Protein AF-H6S2X7-F1 (afdb_monomer_lite)

InterPro domains:
  IPR000941 Enolase [PTHR11902] (2-37)
  IPR020810 Enolase, C-terminal TIM barrel domain [P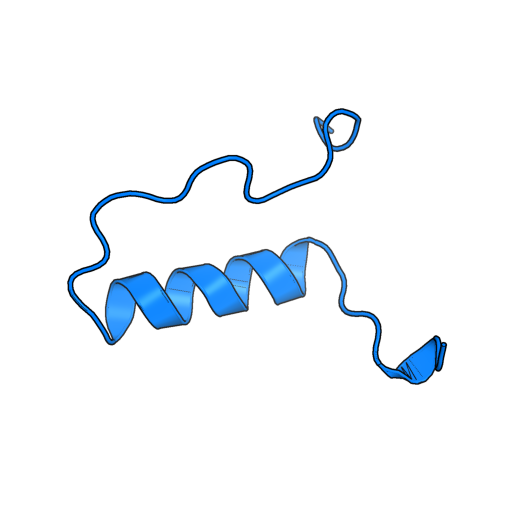F00113] (2-37)
  IPR036849 Enolase-like, C-terminal domain superfamily [G3DSA:3.20.20.120] (1-38)
  IPR036849 Enolase-like, C-terminal domain superfamily [SSF51604] (2-37)

Organism: NCBI:txid270508

Sequence (38 aa):
DDP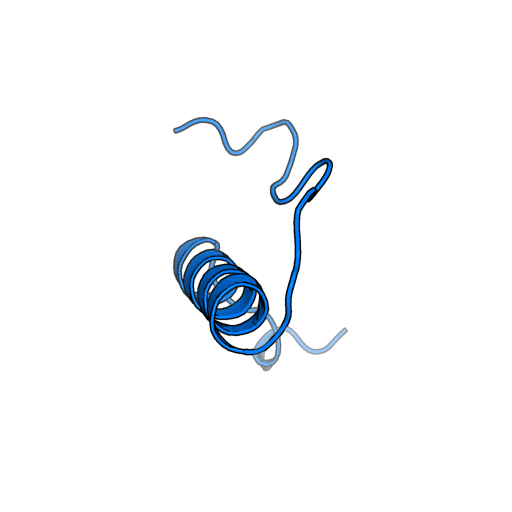SRYISADELGDLYQSFVRDYPVVSIEDPFDQVDWG

Radius of gyration: 11.81 Å; chains: 1; bounding box: 25×25×23 Å

Structure (mmCIF, N/CA/C/O backbone):
data_AF-H6S2X7-F1
#
_entry.id   AF-H6S2X7-F1
#
loop_
_atom_site.group_PDB
_atom_site.id
_atom_site.type_symbol
_atom_site.label_atom_id
_atom_site.label_alt_id
_atom_site.label_comp_id
_atom_site.label_asym_id
_atom_site.label_entity_id
_atom_site.label_seq_id
_atom_site.pdbx_PDB_ins_code
_atom_site.Cartn_x
_atom_site.Cartn_y
_atom_site.Cartn_z
_atom_site.occupancy
_atom_site.B_iso_or_equiv
_atom_site.auth_seq_id
_atom_site.auth_comp_id
_atom_site.auth_asym_id
_atom_site.auth_atom_id
_atom_site.pdbx_PDB_model_num
ATOM 1 N N . ASP A 1 1 ? 14.065 -14.451 -8.053 1.00 75.88 1 ASP A N 1
ATOM 2 C CA . ASP A 1 1 ? 12.927 -13.562 -8.326 1.00 75.88 1 ASP A CA 1
ATOM 3 C C . ASP A 1 1 ? 12.252 -13.961 -9.615 1.00 75.88 1 ASP A C 1
ATOM 5 O O . ASP A 1 1 ? 12.945 -14.258 -10.581 1.00 75.88 1 ASP A O 1
ATOM 9 N N . ASP A 1 2 ? 10.927 -14.065 -9.586 1.00 92.50 2 ASP A N 1
ATOM 10 C CA . ASP A 1 2 ? 10.105 -14.389 -10.749 1.00 92.50 2 ASP A CA 1
ATOM 11 C C . ASP A 1 2 ? 9.406 -13.103 -11.215 1.00 92.50 2 ASP A C 1
ATOM 13 O O . ASP A 1 2 ? 8.445 -12.678 -10.563 1.00 92.50 2 ASP A O 1
ATOM 17 N N . PRO A 1 3 ? 9.878 -12.463 -12.302 1.00 93.88 3 PRO A N 1
ATOM 18 C CA . PRO A 1 3 ? 9.301 -11.216 -12.789 1.00 93.88 3 PRO A CA 1
ATOM 19 C C . PRO A 1 3 ? 7.825 -11.337 -13.166 1.00 93.88 3 PRO A C 1
ATOM 21 O O . PRO A 1 3 ? 7.126 -10.330 -13.159 1.00 93.88 3 PRO A O 1
ATOM 24 N N . SER A 1 4 ? 7.314 -12.544 -13.452 1.00 94.94 4 SER A N 1
ATOM 25 C CA . SER A 1 4 ? 5.890 -12.713 -13.763 1.00 94.94 4 SER A CA 1
ATOM 26 C C . SER A 1 4 ? 4.979 -12.540 -12.549 1.00 94.94 4 SER A C 1
ATOM 28 O O . SER A 1 4 ? 3.762 -12.586 -12.690 1.00 94.94 4 SER A O 1
ATOM 30 N N . ARG A 1 5 ? 5.549 -12.388 -11.349 1.00 94.31 5 ARG A N 1
ATOM 31 C CA . ARG A 1 5 ? 4.811 -12.102 -10.115 1.00 94.31 5 ARG A CA 1
ATOM 32 C C . ARG A 1 5 ? 4.794 -10.620 -9.751 1.00 94.31 5 ARG A C 1
ATOM 34 O O . ARG A 1 5 ? 4.206 -10.278 -8.728 1.00 94.31 5 ARG A O 1
ATOM 41 N N . TYR A 1 6 ? 5.481 -9.768 -10.508 1.00 95.19 6 TYR A N 1
ATOM 42 C CA . TYR A 1 6 ? 5.479 -8.332 -10.255 1.00 95.19 6 TYR A CA 1
ATOM 43 C C . TYR A 1 6 ? 4.156 -7.738 -10.725 1.00 95.19 6 TYR A C 1
ATOM 45 O O . TYR A 1 6 ? 3.647 -8.117 -11.777 1.00 95.19 6 TYR A O 1
ATOM 53 N N . ILE A 1 7 ? 3.622 -6.824 -9.924 1.00 95.62 7 ILE A N 1
ATOM 54 C CA . ILE A 1 7 ? 2.405 -6.072 -10.220 1.00 95.62 7 ILE A CA 1
ATOM 55 C C . ILE A 1 7 ? 2.771 -4.619 -10.513 1.00 95.62 7 ILE A C 1
ATOM 57 O O . ILE A 1 7 ? 3.815 -4.138 -10.059 1.00 95.62 7 ILE A O 1
ATOM 61 N N . SER A 1 8 ? 1.944 -3.933 -11.294 1.00 95.50 8 SER A N 1
ATOM 62 C CA . SER A 1 8 ? 2.108 -2.503 -11.560 1.00 95.50 8 SER A CA 1
ATOM 63 C C . SER A 1 8 ? 1.796 -1.655 -10.319 1.00 95.50 8 SER A C 1
ATOM 65 O O . SER A 1 8 ? 1.197 -2.133 -9.353 1.00 95.50 8 SER A O 1
ATOM 67 N N . ALA A 1 9 ? 2.171 -0.372 -10.356 1.00 94.62 9 ALA A N 1
ATOM 68 C CA . ALA A 1 9 ? 1.783 0.587 -9.321 1.00 94.62 9 ALA A CA 1
ATOM 69 C C . ALA A 1 9 ? 0.250 0.700 -9.193 1.00 94.62 9 ALA A C 1
ATOM 71 O O . ALA A 1 9 ? -0.272 0.732 -8.081 1.00 94.62 9 ALA A O 1
ATOM 72 N N . ASP A 1 10 ? -0.481 0.662 -10.312 1.00 95.88 10 ASP A N 1
ATOM 73 C CA . ASP A 1 10 ? -1.950 0.690 -10.310 1.00 95.88 10 ASP A CA 1
ATOM 74 C C . ASP A 1 10 ? -2.543 -0.549 -9.623 1.00 95.88 10 ASP A C 1
ATOM 76 O O . ASP A 1 10 ? -3.397 -0.432 -8.744 1.00 95.88 10 ASP A O 1
ATOM 80 N N . GLU A 1 11 ? -2.049 -1.744 -9.962 1.00 97.75 11 GLU A N 1
ATOM 81 C CA . GLU A 1 11 ? -2.494 -3.002 -9.347 1.00 97.75 11 GLU A CA 1
ATOM 82 C C . GLU A 1 11 ? -2.179 -3.042 -7.842 1.00 97.75 11 GLU A C 1
ATOM 84 O O . GLU A 1 11 ? -2.963 -3.561 -7.042 1.00 97.75 11 GLU A O 1
ATOM 89 N N . LEU A 1 12 ? -1.046 -2.463 -7.436 1.00 97.50 12 LEU A N 1
ATOM 90 C CA . LEU A 1 12 ? -0.684 -2.296 -6.031 1.00 97.50 12 LEU A CA 1
ATOM 91 C C . LEU A 1 12 ? -1.619 -1.301 -5.318 1.00 97.50 12 LEU A C 1
ATOM 93 O O . LEU A 1 12 ? -2.046 -1.554 -4.188 1.00 97.50 12 LEU A O 1
ATOM 97 N N . GLY A 1 13 ? -1.993 -0.207 -5.983 1.00 96.69 13 GLY A N 1
ATOM 98 C CA . GLY A 1 13 ? -2.983 0.752 -5.495 1.00 96.69 13 GLY A CA 1
ATOM 99 C C . GLY A 1 13 ? -4.349 0.106 -5.248 1.00 96.69 13 GLY A C 1
ATOM 100 O O . GLY A 1 13 ? -4.918 0.2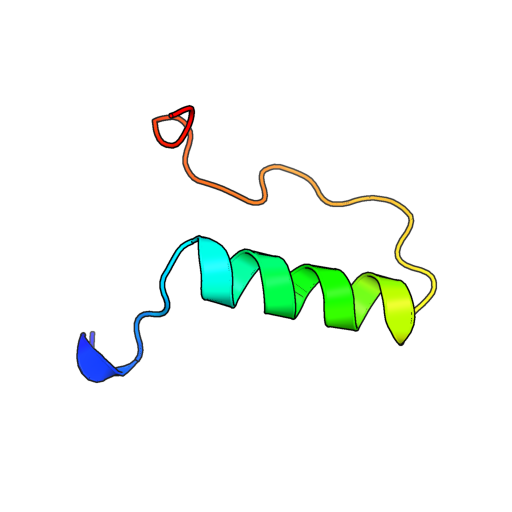65 -4.164 1.00 96.69 13 GLY A O 1
ATOM 101 N N . ASP A 1 14 ? -4.843 -0.683 -6.203 1.00 98.12 14 ASP A N 1
ATOM 102 C CA . ASP A 1 14 ? -6.101 -1.431 -6.078 1.00 98.12 14 ASP A CA 1
ATOM 103 C C . ASP A 1 14 ? -6.067 -2.427 -4.907 1.00 98.12 14 ASP A C 1
ATOM 105 O O . ASP A 1 14 ? -7.046 -2.580 -4.163 1.00 98.12 14 ASP A O 1
ATOM 109 N N . LEU A 1 15 ? -4.918 -3.072 -4.683 1.00 97.88 15 LEU A N 1
ATOM 110 C CA . LEU A 1 15 ? -4.715 -3.958 -3.542 1.00 97.88 15 LEU A CA 1
ATOM 111 C C . LEU A 1 15 ? -4.824 -3.198 -2.212 1.00 97.88 15 LEU A C 1
ATOM 113 O O . LEU A 1 15 ? -5.556 -3.638 -1.320 1.00 97.88 15 LEU A O 1
ATOM 117 N N . TYR A 1 16 ? -4.169 -2.044 -2.069 1.00 98.00 16 TYR A N 1
ATOM 118 C CA . TYR A 1 16 ? -4.293 -1.230 -0.856 1.00 98.00 16 TYR A CA 1
ATOM 119 C C . TYR A 1 16 ? -5.718 -0.713 -0.640 1.00 98.00 16 TYR A C 1
ATOM 121 O O . TYR A 1 16 ? -6.209 -0.733 0.493 1.00 98.00 16 TYR A O 1
ATOM 129 N N . GLN A 1 17 ? -6.425 -0.32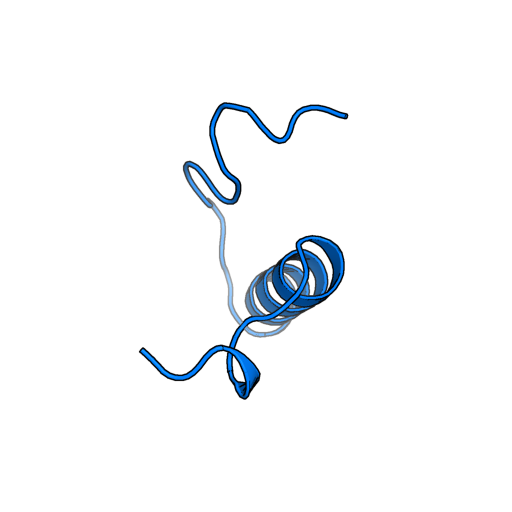7 -1.706 1.00 97.88 17 GLN A N 1
ATOM 130 C CA . GLN A 1 17 ? -7.839 0.047 -1.613 1.00 97.88 17 GLN A CA 1
ATOM 131 C C . GLN A 1 17 ? -8.706 -1.106 -1.086 1.00 97.88 17 GLN A C 1
ATOM 133 O O . GLN A 1 17 ? -9.610 -0.872 -0.278 1.00 97.88 17 GLN A O 1
ATOM 138 N N . SER A 1 18 ? -8.415 -2.353 -1.477 1.00 98.38 18 SER A N 1
ATOM 139 C CA . SER A 1 18 ? -9.110 -3.529 -0.936 1.00 98.38 18 SER A CA 1
ATOM 140 C C . SER A 1 18 ? -8.916 -3.669 0.578 1.00 98.38 18 SER A C 1
ATOM 142 O O . SER A 1 18 ? -9.874 -3.947 1.294 1.00 98.38 18 SER A O 1
ATOM 144 N N . PHE A 1 19 ? -7.720 -3.376 1.099 1.00 98.12 19 PHE A N 1
ATOM 145 C CA . PHE A 1 19 ? -7.457 -3.443 2.537 1.00 98.12 19 PHE A CA 1
ATOM 146 C C . PHE A 1 19 ? -8.194 -2.360 3.319 1.00 98.12 19 PHE A C 1
ATOM 148 O O . PHE A 1 19 ? -8.747 -2.658 4.372 1.00 98.12 19 PHE A O 1
ATOM 155 N N . VAL A 1 20 ? -8.248 -1.133 2.796 1.00 97.94 20 VAL A N 1
ATOM 156 C CA . VAL A 1 20 ? -9.022 -0.034 3.401 1.00 97.94 20 VAL A CA 1
ATOM 157 C C . VAL A 1 20 ? -10.522 -0.342 3.406 1.00 97.94 20 VAL A C 1
ATOM 159 O O . VAL A 1 20 ? -11.229 0.036 4.337 1.00 97.94 20 VAL A O 1
ATOM 162 N N . ARG A 1 21 ? -11.022 -1.033 2.376 1.00 98.06 21 ARG A N 1
ATOM 163 C CA . ARG A 1 21 ? -12.427 -1.449 2.296 1.00 98.06 21 ARG A CA 1
ATOM 164 C C . ARG A 1 21 ? -12.754 -2.575 3.278 1.00 98.06 21 ARG A C 1
ATOM 166 O O . ARG A 1 21 ? -13.808 -2.540 3.909 1.00 98.06 21 ARG A O 1
ATOM 173 N N . ASP A 1 22 ? -11.880 -3.573 3.368 1.00 98.62 22 ASP A N 1
ATOM 174 C CA . ASP A 1 22 ? -12.191 -4.847 4.024 1.00 98.62 22 ASP A CA 1
ATOM 175 C C . ASP A 1 22 ? -11.737 -4.877 5.500 1.00 98.62 22 ASP A C 1
ATOM 177 O O . ASP A 1 22 ? -12.227 -5.687 6.289 1.00 98.62 22 ASP A O 1
ATOM 181 N N . TYR A 1 23 ? -10.854 -3.958 5.902 1.00 97.94 23 TYR A N 1
ATOM 182 C CA . TYR A 1 23 ? -10.323 -3.829 7.259 1.00 97.94 23 TYR A CA 1
ATOM 183 C C . TYR A 1 23 ? -10.290 -2.354 7.696 1.00 97.94 23 TYR A C 1
ATOM 185 O O . TYR A 1 23 ? -10.187 -1.465 6.855 1.00 97.94 23 TYR A O 1
ATOM 193 N N . PRO A 1 24 ? -10.321 -2.046 9.009 1.00 97.44 24 PRO A N 1
ATOM 194 C CA . PRO A 1 24 ? -10.246 -0.671 9.507 1.00 97.44 24 PRO A CA 1
ATOM 195 C C . PRO A 1 24 ? -8.805 -0.123 9.450 1.00 97.44 24 PRO A C 1
ATOM 197 O O . PRO A 1 24 ? -8.232 0.265 10.469 1.00 97.44 24 PRO A O 1
ATOM 200 N N . VAL A 1 25 ? -8.194 -0.126 8.262 1.00 97.00 25 VAL A N 1
ATOM 201 C CA . VAL A 1 25 ? -6.865 0.446 8.016 1.00 97.00 25 VAL A CA 1
ATOM 202 C C . VAL A 1 25 ? -6.966 1.966 8.097 1.00 97.00 25 VAL A C 1
ATOM 204 O O . VAL A 1 25 ? -7.705 2.590 7.343 1.00 97.00 25 VAL A O 1
ATOM 207 N N . VAL A 1 26 ? -6.213 2.565 9.018 1.00 96.88 26 VAL A N 1
ATOM 208 C CA . VAL A 1 26 ? -6.210 4.022 9.261 1.00 96.88 26 VAL A CA 1
ATOM 209 C C . VAL A 1 26 ? -4.903 4.704 8.858 1.00 96.88 26 VAL A C 1
ATOM 211 O O . VAL A 1 26 ? -4.832 5.929 8.835 1.00 96.88 26 VAL A O 1
ATOM 214 N N . SER A 1 27 ? -3.868 3.926 8.543 1.00 97.69 27 SER A N 1
ATOM 215 C CA . SER A 1 27 ? -2.550 4.428 8.158 1.00 97.69 27 SER A CA 1
ATOM 216 C C . SER A 1 27 ? -1.856 3.444 7.225 1.00 97.69 27 SER A C 1
ATOM 218 O O . SER A 1 27 ? -1.853 2.242 7.495 1.00 97.69 27 SER A O 1
ATOM 220 N N . ILE A 1 28 ? -1.234 3.970 6.174 1.00 95.94 28 ILE A N 1
ATOM 221 C CA . ILE A 1 28 ? -0.325 3.254 5.276 1.00 95.94 28 ILE A CA 1
ATOM 222 C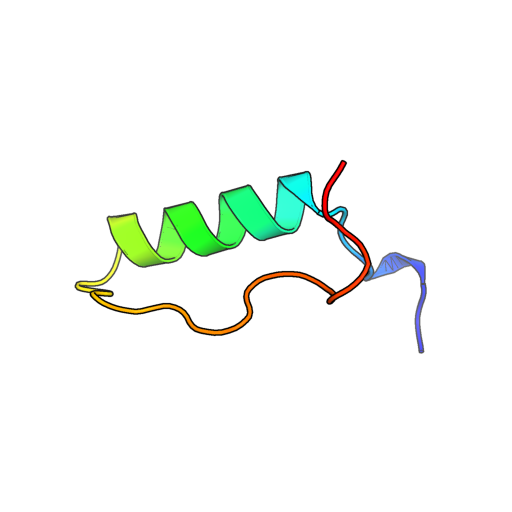 C . ILE A 1 28 ? 0.880 4.184 5.082 1.00 95.94 28 ILE A C 1
ATOM 224 O O . ILE A 1 28 ? 0.693 5.344 4.721 1.00 95.94 28 ILE A O 1
ATOM 228 N N . GLU A 1 29 ? 2.082 3.707 5.395 1.00 97.00 29 GLU A N 1
ATOM 229 C CA . GLU A 1 29 ? 3.344 4.456 5.290 1.00 97.00 29 GLU A CA 1
ATOM 230 C C . GLU A 1 29 ? 4.143 3.924 4.095 1.00 97.00 29 GLU A C 1
ATOM 232 O O . GLU A 1 29 ? 4.137 2.717 3.858 1.00 97.00 29 GLU A O 1
ATOM 237 N N . ASP A 1 30 ? 4.767 4.828 3.335 1.00 95.50 30 ASP A N 1
ATOM 238 C CA . ASP A 1 30 ? 5.583 4.544 2.14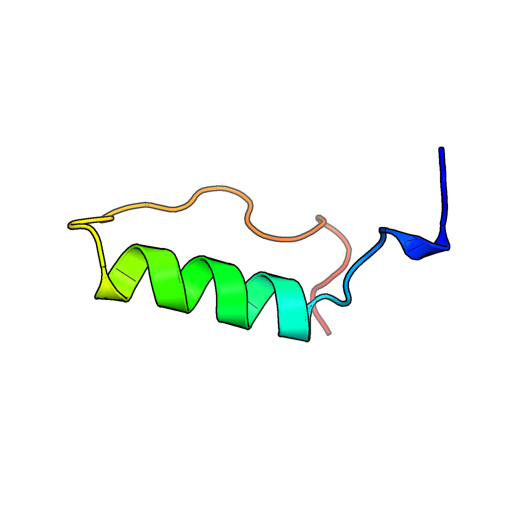4 1.00 95.50 30 ASP A CA 1
ATOM 239 C C . ASP A 1 30 ? 4.988 3.491 1.171 1.00 95.50 30 ASP A C 1
ATOM 241 O O . ASP A 1 30 ? 5.627 2.480 0.879 1.00 95.50 30 ASP A O 1
ATOM 245 N N . PRO A 1 31 ? 3.756 3.691 0.646 1.00 93.88 31 PRO A N 1
ATOM 246 C CA . PRO A 1 31 ? 3.074 2.701 -0.201 1.00 93.88 31 PRO A CA 1
ATOM 247 C C . PRO A 1 31 ? 3.685 2.522 -1.602 1.00 93.88 31 PRO A C 1
ATOM 249 O O . PRO A 1 31 ? 3.353 1.554 -2.284 1.00 93.88 31 PRO A O 1
ATOM 252 N N . PHE A 1 32 ? 4.547 3.443 -2.036 1.00 95.38 32 PHE A N 1
ATOM 253 C CA . PHE A 1 32 ? 5.199 3.447 -3.347 1.00 95.38 32 PHE A CA 1
ATOM 254 C C . PHE A 1 32 ? 6.684 3.805 -3.211 1.00 95.38 32 PHE A C 1
ATOM 256 O O . PHE A 1 32 ? 7.132 4.253 -2.152 1.00 95.38 32 PHE A O 1
ATOM 263 N N . ASP A 1 33 ? 7.453 3.596 -4.282 1.00 94.06 33 ASP A N 1
ATOM 264 C CA . ASP A 1 33 ? 8.881 3.923 -4.306 1.00 94.06 33 ASP A CA 1
ATOM 265 C C . ASP A 1 33 ? 9.111 5.447 -4.246 1.00 94.06 33 ASP A C 1
ATOM 267 O O . ASP A 1 33 ? 8.323 6.247 -4.748 1.00 94.06 33 ASP A O 1
ATOM 271 N N . GLN A 1 34 ? 10.239 5.861 -3.665 1.00 90.31 34 GLN A N 1
ATOM 272 C CA . GLN A 1 34 ? 10.648 7.260 -3.525 1.00 90.31 34 GLN A CA 1
ATOM 273 C C . GLN A 1 34 ? 10.853 7.994 -4.855 1.00 90.31 34 GLN A C 1
ATOM 275 O O . GLN A 1 34 ? 10.991 9.217 -4.840 1.00 90.31 34 GLN A O 1
ATOM 280 N N . VAL A 1 35 ? 10.932 7.290 -5.985 1.00 90.94 35 VAL A N 1
ATOM 281 C CA . VAL A 1 35 ? 11.023 7.912 -7.317 1.00 90.94 35 VAL A CA 1
ATOM 282 C C . VAL A 1 35 ? 9.711 7.877 -8.102 1.00 90.94 35 VAL A C 1
ATOM 284 O O . VAL A 1 35 ? 9.651 8.451 -9.187 1.00 90.94 35 VAL A O 1
ATOM 287 N N . ASP A 1 36 ? 8.665 7.259 -7.555 1.00 87.00 36 ASP A N 1
ATOM 288 C CA . ASP A 1 36 ? 7.381 7.020 -8.223 1.00 87.00 36 ASP A CA 1
ATOM 289 C C . ASP A 1 36 ? 6.384 8.165 -7.957 1.00 87.00 36 ASP A C 1
ATOM 291 O O . ASP A 1 36 ? 5.321 7.997 -7.364 1.00 87.00 36 ASP A O 1
ATOM 295 N N . TRP A 1 37 ? 6.786 9.388 -8.324 1.00 82.38 37 TRP A N 1
ATOM 296 C CA . TRP A 1 37 ? 5.999 10.612 -8.098 1.00 82.38 37 TRP A CA 1
ATOM 297 C C . TRP A 1 37 ? 5.155 11.058 -9.304 1.00 82.38 37 TRP A C 1
ATOM 299 O O . TRP A 1 37 ? 4.487 12.092 -9.200 1.00 82.38 37 TRP A O 1
ATOM 309 N N . GLY A 1 38 ? 5.220 10.375 -10.454 1.00 72.44 38 GLY A N 1
ATOM 310 C CA . GLY A 1 38 ? 4.685 10.887 -11.724 1.00 72.44 38 GLY A CA 1
ATOM 311 C C . GLY A 1 38 ? 4.175 9.831 -12.683 1.00 72.44 38 GLY A C 1
ATOM 312 O O . GLY A 1 38 ? 4.717 8.710 -12.664 1.00 72.44 38 GLY A O 1
#

Foldseek 3Di:
DDCVPDDDPVVLVVVVVVCVVPDVDPDDPCSDDPVPPD

pLDDT: mean 94.34, std 5.78, range [72.44, 98.62]

Secondary structure (DSSP, 8-state):
--GGG---HHHHHHHHHHHHHHS--------S-TT---